Protein AF-D7UUA1-F1 (afdb_monomer_lite)

pLDDT: mean 90.61, std 6.84, range [54.59, 96.12]

Radius of gyration: 13.91 Å; chains: 1; bounding box: 34×21×41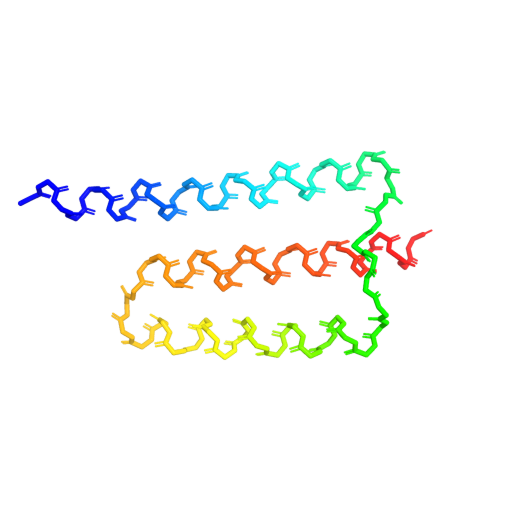 Å

Sequence (81 aa):
MKSKIIWRIAAVIIVIIAIIVAVNMMITKTPLEYSLPWHWVFIGCFVVTLLVNIRGRHLVGLSIGLGGLFLLVTSLVIRAL

Structure (mmCIF, N/CA/C/O backbone):
data_AF-D7UUA1-F1
#
_entry.id   AF-D7UUA1-F1
#
loop_
_atom_site.group_PDB
_atom_site.id
_atom_site.type_symbol
_atom_site.label_atom_id
_atom_site.label_alt_id
_atom_site.label_comp_id
_atom_site.label_asym_id
_atom_site.label_entity_id
_atom_site.label_seq_id
_atom_site.pdbx_PDB_ins_code
_atom_site.Cartn_x
_atom_site.Cartn_y
_atom_site.Cartn_z
_atom_site.occupancy
_atom_site.B_iso_or_equiv
_atom_site.auth_seq_id
_atom_site.auth_comp_id
_atom_site.auth_asym_id
_atom_site.auth_atom_id
_atom_site.pdbx_PDB_model_num
ATOM 1 N N . MET A 1 1 ? -13.968 7.781 25.650 1.00 54.59 1 MET A N 1
ATOM 2 C CA . MET A 1 1 ? -13.500 8.749 24.622 1.00 54.59 1 MET A CA 1
ATOM 3 C C . MET A 1 1 ? -12.065 8.513 24.145 1.00 54.59 1 MET A C 1
ATOM 5 O O . MET A 1 1 ? -11.868 8.510 22.937 1.00 54.59 1 MET A O 1
ATOM 9 N N . LYS A 1 2 ? -11.086 8.253 25.030 1.00 60.56 2 LYS A N 1
ATOM 10 C CA . LYS A 1 2 ? -9.663 8.057 24.661 1.00 60.56 2 LYS A CA 1
ATOM 11 C C . LYS A 1 2 ? -9.417 6.965 23.597 1.00 60.56 2 LYS A C 1
ATOM 13 O O . LYS A 1 2 ? -8.660 7.192 22.663 1.00 60.56 2 LYS A O 1
ATOM 18 N N . SER A 1 3 ? -10.132 5.837 23.663 1.00 68.50 3 SER A N 1
ATOM 19 C CA . SER A 1 3 ? -9.982 4.725 22.701 1.00 68.50 3 SER A CA 1
ATOM 20 C C . SER A 1 3 ? -10.268 5.121 21.239 1.00 68.50 3 SER A C 1
ATOM 22 O O . SER A 1 3 ? -9.493 4.780 20.354 1.00 68.50 3 SER A O 1
ATOM 24 N N . LYS A 1 4 ? -11.309 5.923 20.963 1.00 76.31 4 LYS A N 1
ATOM 25 C CA . LYS A 1 4 ? -11.635 6.353 19.585 1.00 76.31 4 LYS A CA 1
ATOM 26 C C . LYS A 1 4 ? -10.562 7.268 18.979 1.00 76.31 4 LYS A C 1
ATOM 28 O O . LYS A 1 4 ? -10.371 7.250 17.768 1.00 76.31 4 LYS A O 1
ATOM 33 N N . ILE A 1 5 ? -9.877 8.057 19.808 1.00 85.62 5 ILE A N 1
ATOM 34 C CA . ILE A 1 5 ? -8.773 8.928 19.380 1.00 85.62 5 ILE A CA 1
ATOM 35 C C . ILE A 1 5 ? -7.545 8.087 19.024 1.00 85.62 5 ILE A C 1
ATOM 37 O O . ILE A 1 5 ? -6.965 8.302 17.967 1.00 85.62 5 ILE A O 1
ATOM 41 N N . ILE A 1 6 ? -7.213 7.080 19.838 1.00 86.38 6 ILE A N 1
ATOM 42 C CA . ILE A 1 6 ? -6.086 6.167 19.581 1.00 86.38 6 ILE A CA 1
ATOM 43 C C . ILE A 1 6 ? -6.238 5.482 18.215 1.00 86.38 6 ILE A C 1
ATOM 45 O O . ILE A 1 6 ? -5.307 5.489 17.415 1.00 86.38 6 ILE A O 1
ATOM 49 N N . TRP A 1 7 ? -7.433 4.977 17.893 1.00 86.19 7 TRP A N 1
ATOM 50 C CA . TRP A 1 7 ? -7.685 4.342 16.595 1.00 86.19 7 TRP A CA 1
ATOM 51 C C . TRP A 1 7 ? -7.587 5.306 15.407 1.00 86.19 7 TRP A C 1
ATOM 53 O O . TRP A 1 7 ? -7.132 4.918 14.335 1.00 86.19 7 TRP A O 1
ATOM 63 N N . ARG A 1 8 ? -7.983 6.573 15.585 1.00 86.88 8 ARG A N 1
ATOM 64 C CA . ARG A 1 8 ? -7.813 7.607 14.552 1.00 86.88 8 ARG A CA 1
ATOM 65 C C . ARG A 1 8 ? -6.342 7.952 14.340 1.00 86.88 8 ARG A C 1
ATOM 67 O O . ARG A 1 8 ? -5.920 8.074 13.198 1.00 86.88 8 ARG A O 1
ATOM 74 N N . ILE A 1 9 ? -5.569 8.063 15.418 1.00 90.06 9 ILE A N 1
ATOM 75 C CA . ILE A 1 9 ? -4.123 8.298 15.344 1.00 90.06 9 ILE A CA 1
ATOM 76 C C . ILE A 1 9 ? -3.443 7.139 14.610 1.00 90.06 9 ILE A C 1
ATOM 78 O O . ILE A 1 9 ? -2.679 7.380 13.683 1.00 90.06 9 ILE A O 1
ATOM 82 N N . ALA A 1 10 ? -3.781 5.891 14.946 1.00 88.81 10 ALA A N 1
ATOM 83 C CA . ALA A 1 10 ? -3.248 4.718 14.255 1.00 88.81 10 ALA A CA 1
ATOM 84 C C . ALA A 1 10 ? -3.547 4.748 12.745 1.00 88.81 10 ALA A C 1
ATOM 86 O O . ALA A 1 10 ? -2.649 4.550 11.932 1.00 88.81 10 ALA A O 1
ATOM 87 N N . ALA A 1 11 ? -4.789 5.064 12.365 1.00 89.88 11 ALA A N 1
ATOM 88 C CA . ALA A 1 11 ? -5.198 5.200 10.967 1.00 89.88 11 ALA A CA 1
ATOM 89 C C . ALA A 1 11 ? -4.392 6.277 10.213 1.00 89.88 11 ALA A C 1
ATOM 91 O O . ALA A 1 11 ? -3.965 6.051 9.082 1.00 89.88 11 ALA A O 1
ATOM 92 N N . VAL A 1 12 ? -4.145 7.427 10.848 1.00 91.12 12 VAL A N 1
ATOM 93 C CA . VAL A 1 12 ? -3.331 8.514 10.279 1.00 91.12 12 VAL A CA 1
ATOM 94 C C . VAL A 1 12 ? -1.869 8.092 10.124 1.00 91.12 12 VAL A C 1
ATOM 96 O O . VAL A 1 12 ? -1.286 8.317 9.068 1.00 91.12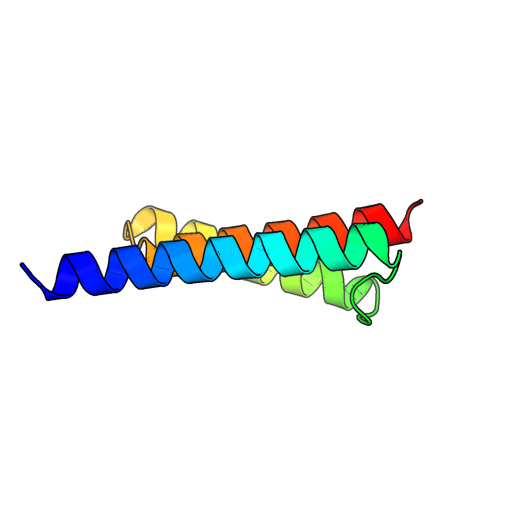 12 VAL A O 1
ATOM 99 N N . ILE A 1 13 ? -1.290 7.431 11.130 1.00 93.19 13 ILE A N 1
ATOM 100 C CA . ILE A 1 13 ? 0.097 6.946 11.082 1.00 93.19 13 ILE A CA 1
ATOM 101 C C . ILE A 1 13 ? 0.295 5.974 9.914 1.00 93.19 13 ILE A C 1
ATOM 103 O O . ILE A 1 13 ? 1.267 6.106 9.175 1.00 93.19 13 ILE A O 1
ATOM 107 N N . ILE A 1 14 ? -0.642 5.045 9.697 1.00 92.62 14 ILE A N 1
ATOM 108 C CA . ILE A 1 14 ? -0.581 4.085 8.581 1.00 92.62 14 ILE A CA 1
ATOM 109 C C . ILE A 1 14 ? -0.524 4.812 7.231 1.00 92.62 14 ILE A C 1
ATOM 111 O O . ILE A 1 14 ? 0.294 4.470 6.378 1.00 92.62 14 ILE A O 1
ATOM 115 N N . VAL A 1 15 ? -1.357 5.840 7.048 1.00 92.62 15 VAL A N 1
ATOM 116 C CA . VAL A 1 15 ? -1.387 6.638 5.813 1.00 92.62 15 VAL A CA 1
ATOM 117 C C . VAL A 1 15 ? -0.080 7.411 5.628 1.00 92.62 15 VAL A C 1
ATOM 119 O O . VAL A 1 15 ? 0.476 7.408 4.534 1.00 92.62 15 VAL A O 1
ATOM 122 N N . ILE A 1 16 ? 0.443 8.031 6.690 1.00 94.06 16 ILE A N 1
ATOM 123 C CA . ILE A 1 16 ? 1.713 8.770 6.641 1.00 94.06 16 ILE A CA 1
ATOM 124 C C . ILE A 1 16 ? 2.864 7.841 6.240 1.00 94.06 16 ILE A C 1
ATOM 126 O O . ILE A 1 16 ? 3.641 8.188 5.355 1.00 94.06 16 ILE A O 1
ATOM 130 N N . ILE A 1 17 ? 2.951 6.649 6.836 1.00 95.19 17 ILE A N 1
ATOM 131 C CA . ILE A 1 17 ? 3.977 5.657 6.487 1.00 95.19 17 ILE A CA 1
ATOM 132 C C . ILE A 1 17 ? 3.858 5.264 5.012 1.00 95.19 17 ILE A C 1
ATOM 134 O O . ILE A 1 17 ? 4.863 5.259 4.304 1.00 95.19 17 ILE A O 1
ATOM 138 N N . ALA A 1 18 ? 2.644 4.990 4.526 1.00 93.75 18 ALA A N 1
ATOM 139 C CA . ALA A 1 18 ? 2.427 4.646 3.123 1.00 93.75 18 ALA A CA 1
ATOM 140 C C . ALA A 1 18 ? 2.882 5.768 2.173 1.00 93.75 18 ALA A C 1
ATOM 142 O O . ALA A 1 18 ? 3.527 5.492 1.165 1.00 93.75 18 ALA A O 1
ATOM 143 N N . ILE A 1 19 ? 2.611 7.033 2.509 1.00 94.62 19 ILE A N 1
ATOM 144 C CA . ILE A 1 19 ? 3.067 8.184 1.716 1.00 94.62 19 ILE A CA 1
ATOM 145 C C . ILE A 1 19 ? 4.595 8.277 1.716 1.00 94.62 19 ILE A C 1
ATOM 147 O O . ILE A 1 19 ? 5.187 8.421 0.651 1.00 94.62 19 ILE A O 1
ATOM 151 N N . ILE A 1 20 ? 5.241 8.168 2.880 1.00 96.12 20 ILE A N 1
ATOM 152 C CA . ILE A 1 20 ? 6.706 8.245 2.991 1.00 96.12 20 ILE A CA 1
ATOM 153 C C . ILE A 1 20 ? 7.365 7.154 2.144 1.00 96.12 20 ILE A C 1
ATOM 155 O O . ILE A 1 20 ? 8.291 7.436 1.386 1.00 96.12 20 ILE A O 1
ATOM 159 N N . VAL A 1 21 ? 6.865 5.921 2.237 1.00 94.75 21 VAL A N 1
ATOM 160 C CA . VAL A 1 21 ? 7.387 4.795 1.457 1.00 94.75 21 VAL A CA 1
ATOM 161 C C . VAL A 1 21 ? 7.176 5.030 -0.040 1.00 94.75 21 VAL A C 1
ATOM 163 O O . VAL A 1 21 ? 8.125 4.883 -0.804 1.00 94.75 21 VAL A O 1
ATOM 166 N N . ALA A 1 22 ? 5.986 5.466 -0.464 1.00 93.38 22 ALA A N 1
ATOM 167 C CA . ALA A 1 22 ? 5.704 5.768 -1.868 1.00 93.38 22 ALA A CA 1
ATOM 168 C C . ALA A 1 22 ? 6.618 6.870 -2.428 1.00 93.38 22 ALA A C 1
ATOM 170 O O . ALA A 1 22 ? 7.166 6.727 -3.519 1.00 93.38 22 ALA A O 1
ATOM 171 N N . VAL A 1 23 ? 6.815 7.956 -1.674 1.00 94.56 23 VAL A N 1
ATOM 172 C CA . VAL A 1 23 ? 7.713 9.053 -2.060 1.00 94.56 23 VAL A CA 1
ATOM 173 C C . VAL A 1 23 ? 9.147 8.548 -2.180 1.00 94.56 23 VAL A C 1
ATOM 175 O O . VAL A 1 23 ? 9.803 8.834 -3.179 1.00 94.56 23 VAL A O 1
ATOM 178 N N . ASN A 1 24 ? 9.618 7.753 -1.215 1.00 95.62 24 ASN A N 1
ATOM 179 C CA . ASN A 1 24 ? 10.956 7.177 -1.269 1.00 95.62 24 ASN A CA 1
ATOM 180 C C . ASN A 1 24 ? 11.135 6.303 -2.520 1.00 95.62 24 ASN A C 1
ATOM 182 O O . ASN A 1 24 ? 12.074 6.525 -3.273 1.00 95.62 24 ASN A O 1
ATOM 186 N N . MET A 1 25 ? 10.183 5.405 -2.805 1.00 94.44 25 MET A N 1
ATOM 187 C CA . MET A 1 25 ? 10.197 4.563 -4.010 1.00 94.44 25 MET A CA 1
ATOM 188 C C . MET A 1 25 ? 10.249 5.390 -5.304 1.00 94.44 25 MET A C 1
ATOM 190 O O . MET A 1 25 ? 10.956 5.031 -6.244 1.00 94.44 25 MET A O 1
ATOM 194 N N . MET A 1 26 ? 9.521 6.510 -5.361 1.00 93.19 26 MET A N 1
ATOM 195 C CA . MET A 1 26 ? 9.518 7.407 -6.523 1.00 93.19 26 MET A CA 1
ATOM 196 C C . MET A 1 26 ? 10.857 8.130 -6.718 1.00 93.19 26 MET A C 1
ATOM 198 O O . MET A 1 26 ? 11.264 8.338 -7.863 1.00 93.19 26 MET A O 1
ATOM 202 N N . ILE A 1 27 ? 11.531 8.504 -5.623 1.00 94.88 27 ILE A N 1
ATOM 203 C CA . ILE A 1 27 ? 12.850 9.156 -5.639 1.00 94.88 27 ILE A CA 1
ATOM 204 C C . ILE A 1 27 ? 13.936 8.158 -6.043 1.00 94.88 27 ILE A C 1
ATOM 206 O O . ILE A 1 27 ? 14.732 8.445 -6.933 1.00 94.88 27 ILE A O 1
ATOM 210 N N . THR A 1 28 ? 13.959 6.980 -5.419 1.00 94.94 28 THR A N 1
ATOM 211 C CA . THR A 1 28 ? 14.976 5.947 -5.667 1.00 94.94 28 THR A CA 1
ATOM 212 C C . THR A 1 28 ? 14.731 5.165 -6.951 1.00 94.94 28 THR A C 1
ATOM 214 O O . THR A 1 28 ? 15.608 4.419 -7.377 1.00 94.94 28 THR A O 1
ATOM 217 N N . LYS A 1 29 ? 13.547 5.309 -7.566 1.00 90.69 29 LYS A N 1
ATOM 218 C CA . LYS A 1 29 ? 13.088 4.508 -8.713 1.00 90.69 29 LYS A CA 1
ATOM 219 C C . LYS A 1 29 ? 13.125 3.003 -8.435 1.00 90.69 29 LYS A C 1
ATOM 221 O O . LYS A 1 29 ? 13.253 2.198 -9.351 1.00 90.69 29 LYS A O 1
ATOM 226 N N . THR A 1 30 ? 12.980 2.616 -7.168 1.00 92.56 30 THR A N 1
ATOM 227 C CA . THR A 1 30 ? 12.95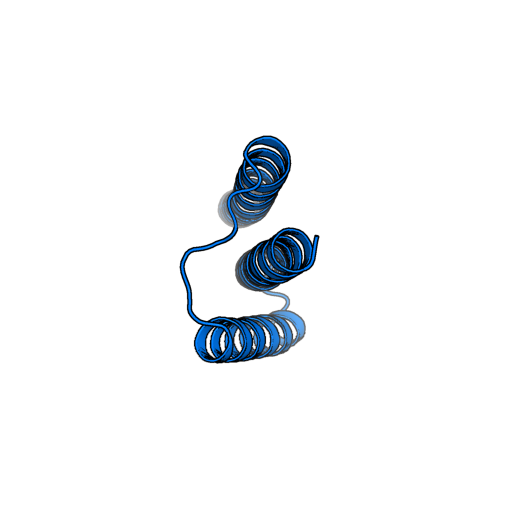5 1.211 -6.753 1.00 92.56 30 THR A CA 1
ATOM 228 C C . THR A 1 30 ? 11.514 0.792 -6.461 1.00 92.56 30 THR A C 1
ATOM 230 O O . THR A 1 30 ? 10.955 1.225 -5.445 1.00 92.56 30 THR A O 1
ATOM 233 N N . PRO A 1 31 ? 10.884 -0.025 -7.323 1.00 92.44 31 PRO A N 1
ATOM 234 C CA . PRO A 1 31 ? 9.573 -0.593 -7.036 1.00 92.44 31 PRO A CA 1
ATOM 235 C C . PRO A 1 31 ? 9.670 -1.660 -5.933 1.00 92.44 31 PRO A C 1
ATOM 237 O O . PRO A 1 31 ? 10.759 -2.063 -5.525 1.00 92.44 31 PRO A O 1
ATOM 240 N N . LEU A 1 32 ? 8.524 -2.153 -5.460 1.00 91.25 32 LEU A N 1
ATOM 241 C CA . LEU A 1 32 ? 8.482 -3.311 -4.569 1.00 91.25 32 LEU A CA 1
ATOM 242 C C . LEU A 1 32 ? 8.976 -4.559 -5.316 1.00 91.25 32 LEU A C 1
ATOM 244 O O . LEU A 1 32 ? 8.565 -4.823 -6.448 1.00 91.25 32 LEU A O 1
ATOM 248 N N . GLU A 1 33 ? 9.803 -5.368 -4.658 1.00 90.44 33 GLU A N 1
ATOM 249 C CA . GLU A 1 33 ? 10.444 -6.561 -5.232 1.00 90.44 33 GLU A CA 1
ATOM 250 C C . GLU A 1 33 ? 9.515 -7.789 -5.304 1.00 90.44 33 GLU A C 1
ATOM 252 O O . GLU A 1 33 ? 9.908 -8.920 -5.031 1.00 90.44 33 GLU A O 1
ATOM 257 N N . TYR A 1 34 ? 8.254 -7.593 -5.682 1.00 87.25 34 TYR A N 1
ATOM 258 C CA . TYR A 1 34 ? 7.347 -8.705 -5.961 1.00 87.25 34 TYR A CA 1
ATOM 259 C C . TYR A 1 34 ? 7.260 -8.967 -7.465 1.00 87.25 34 TYR A C 1
ATOM 261 O O . TYR A 1 34 ? 7.274 -8.049 -8.288 1.00 87.25 34 TYR A O 1
ATOM 269 N N . SER A 1 35 ? 7.087 -10.234 -7.846 1.00 92.00 35 SER A N 1
ATOM 270 C CA . SER A 1 35 ? 6.733 -10.573 -9.230 1.00 92.00 35 SER A CA 1
ATOM 271 C C . SER A 1 35 ? 5.404 -9.915 -9.639 1.00 92.00 35 SER A C 1
ATOM 273 O O . SER A 1 35 ? 4.565 -9.603 -8.786 1.00 92.00 35 SER A O 1
ATOM 275 N N . LEU A 1 36 ? 5.187 -9.731 -10.944 1.00 89.75 36 LEU A N 1
ATOM 276 C CA . LEU A 1 36 ? 3.967 -9.104 -11.461 1.00 89.75 36 LEU A CA 1
ATOM 277 C C . LEU A 1 36 ? 2.679 -9.845 -11.029 1.00 89.75 36 LEU A C 1
ATOM 279 O O . LEU A 1 36 ? 1.760 -9.170 -10.569 1.00 89.75 36 LEU A O 1
ATOM 283 N N . PRO A 1 37 ? 2.590 -11.194 -11.076 1.00 93.50 37 PRO A N 1
ATOM 284 C CA . PRO A 1 37 ? 1.402 -11.903 -10.588 1.00 93.50 37 PRO A CA 1
ATOM 285 C C . PRO A 1 37 ? 1.122 -11.648 -9.102 1.00 93.50 37 PRO A C 1
ATOM 287 O O . PRO A 1 37 ? -0.016 -11.380 -8.722 1.00 93.50 37 PRO A O 1
ATOM 290 N N . TRP A 1 38 ? 2.165 -11.660 -8.267 1.00 92.12 38 TRP A N 1
ATOM 291 C CA . TRP A 1 38 ? 2.029 -11.413 -6.829 1.00 92.12 38 TRP A CA 1
ATOM 292 C C . TRP A 1 38 ? 1.556 -9.987 -6.514 1.00 92.12 38 TRP A C 1
ATOM 294 O O . TRP A 1 38 ? 0.744 -9.816 -5.607 1.00 92.12 38 TRP A O 1
ATOM 304 N N . HIS A 1 39 ? 1.962 -8.977 -7.294 1.00 91.94 39 HIS A N 1
ATOM 305 C CA . HIS A 1 39 ? 1.417 -7.617 -7.162 1.00 91.94 39 HIS A CA 1
ATOM 306 C C . HIS A 1 39 ? -0.108 -7.595 -7.323 1.00 91.94 39 HIS A C 1
ATOM 308 O O . HIS A 1 39 ? -0.803 -7.008 -6.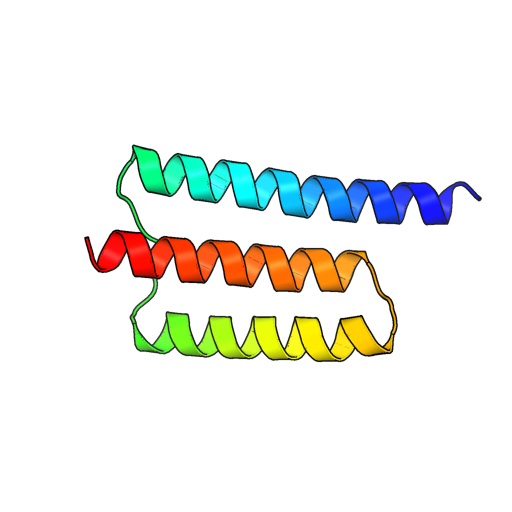494 1.00 91.94 39 HIS A O 1
ATOM 314 N N . TRP A 1 40 ? -0.637 -8.262 -8.351 1.00 91.56 40 TRP A N 1
ATOM 315 C CA . TRP A 1 40 ? -2.080 -8.316 -8.601 1.00 91.56 40 TRP A CA 1
ATOM 316 C C . TRP A 1 40 ? -2.842 -9.074 -7.514 1.00 91.56 40 TRP A C 1
ATOM 318 O O . TRP A 1 40 ? -3.920 -8.636 -7.110 1.00 91.56 40 TRP A O 1
ATOM 328 N N . VAL A 1 41 ? -2.264 -10.159 -6.986 1.00 95.44 41 VAL A N 1
ATOM 329 C CA . VAL A 1 41 ? -2.832 -10.885 -5.839 1.00 95.44 41 VAL A CA 1
ATOM 330 C C . VAL A 1 41 ? -2.953 -9.958 -4.628 1.00 95.44 41 VAL A C 1
ATOM 332 O O . VAL A 1 41 ? -4.026 -9.866 -4.030 1.00 95.44 41 VAL A O 1
ATOM 335 N N . PHE A 1 42 ? -1.898 -9.210 -4.294 1.00 94.69 42 PHE A N 1
ATOM 336 C CA . PHE A 1 42 ? -1.946 -8.278 -3.168 1.00 94.69 42 PHE A CA 1
ATOM 337 C C . PHE A 1 42 ? -2.927 -7.125 -3.393 1.00 94.69 42 PHE A C 1
ATOM 339 O O . PHE A 1 42 ? -3.649 -6.768 -2.462 1.00 94.69 42 PHE A O 1
ATOM 346 N N . ILE A 1 43 ? -3.021 -6.588 -4.615 1.00 94.38 43 ILE A N 1
ATOM 347 C CA . ILE A 1 43 ? -4.034 -5.579 -4.962 1.00 94.38 43 ILE A CA 1
ATOM 348 C C . ILE A 1 43 ? -5.429 -6.134 -4.665 1.00 94.38 43 ILE A C 1
ATOM 350 O O . ILE A 1 43 ? -6.200 -5.487 -3.957 1.00 94.38 43 ILE A O 1
ATOM 354 N N . GLY A 1 44 ? -5.731 -7.355 -5.115 1.00 94.12 44 GLY A N 1
ATOM 355 C CA . GLY A 1 44 ? -6.994 -8.029 -4.812 1.00 94.12 44 GLY A CA 1
ATOM 356 C C . GLY A 1 44 ? -7.269 -8.128 -3.307 1.00 94.12 44 GLY A C 1
ATOM 357 O O . GLY A 1 44 ? -8.345 -7.741 -2.848 1.00 94.12 44 GLY A O 1
ATOM 358 N N . CYS A 1 45 ? -6.280 -8.557 -2.517 1.00 95.69 45 CYS A N 1
ATOM 359 C CA . CYS A 1 45 ? -6.397 -8.648 -1.058 1.00 95.69 45 CYS A CA 1
ATOM 360 C C . CYS A 1 45 ? -6.704 -7.295 -0.400 1.00 95.69 45 CYS A C 1
ATOM 362 O O . CYS A 1 45 ? -7.566 -7.213 0.483 1.00 95.69 45 CYS A O 1
ATOM 364 N N . PHE A 1 46 ? -6.038 -6.217 -0.823 1.00 95.44 46 PHE A N 1
ATOM 365 C CA . PHE A 1 46 ? -6.295 -4.891 -0.267 1.00 95.44 46 PHE A CA 1
ATOM 366 C C . PHE A 1 46 ? -7.632 -4.302 -0.731 1.00 95.44 46 PHE A C 1
ATOM 368 O O . PHE A 1 46 ? -8.294 -3.648 0.075 1.00 95.44 46 PHE A O 1
ATOM 375 N N . VAL A 1 47 ? -8.092 -4.587 -1.958 1.00 95.00 47 VAL A N 1
ATOM 376 C CA . VAL A 1 47 ? -9.458 -4.241 -2.399 1.00 95.00 47 VAL A CA 1
ATOM 377 C C . VAL A 1 47 ? -10.495 -4.935 -1.517 1.00 95.00 47 VAL A C 1
ATOM 379 O O . VAL A 1 47 ? -11.397 -4.276 -1.005 1.00 95.00 47 VAL A O 1
ATOM 382 N N . VAL A 1 48 ? -10.359 -6.242 -1.273 1.00 94.38 48 VAL A N 1
ATOM 383 C CA . VAL A 1 48 ? -11.285 -6.979 -0.394 1.00 94.38 48 VAL A CA 1
ATOM 384 C C . VAL A 1 48 ? -11.249 -6.412 1.025 1.00 94.38 48 VAL A C 1
ATOM 386 O O . VAL A 1 48 ? -12.299 -6.156 1.616 1.00 94.38 48 VAL A O 1
ATOM 389 N N . THR A 1 49 ? -10.052 -6.135 1.550 1.00 92.88 49 THR A N 1
ATOM 390 C CA . THR A 1 49 ? -9.875 -5.497 2.861 1.00 92.88 49 THR A CA 1
ATOM 391 C C . THR A 1 49 ? -10.603 -4.156 2.918 1.00 92.88 49 THR A C 1
ATOM 393 O O . THR A 1 49 ? -11.309 -3.879 3.889 1.00 92.88 49 THR A O 1
ATOM 396 N N . LEU A 1 50 ? -10.492 -3.341 1.868 1.00 93.31 50 LEU A N 1
ATOM 397 C CA . LEU A 1 50 ? -11.181 -2.063 1.773 1.00 93.31 50 LEU A CA 1
ATOM 398 C C . LEU A 1 50 ? -12.701 -2.254 1.811 1.00 93.31 50 LEU A C 1
ATOM 400 O O . LEU A 1 50 ? -13.370 -1.655 2.649 1.00 93.31 50 LEU A O 1
ATOM 404 N N . LEU A 1 51 ? -13.244 -3.128 0.960 1.00 93.00 51 LEU A N 1
ATOM 405 C CA . LEU A 1 51 ? -14.685 -3.368 0.850 1.00 93.00 51 LEU A CA 1
ATOM 406 C C . LEU A 1 51 ? -15.298 -3.867 2.167 1.00 93.00 51 LEU A C 1
ATOM 408 O O . LEU A 1 51 ? -16.341 -3.365 2.597 1.00 93.00 51 LEU A O 1
ATOM 412 N N . VAL A 1 52 ? -14.630 -4.803 2.848 1.00 93.31 52 VAL A N 1
ATOM 413 C CA . VAL A 1 52 ? -15.077 -5.327 4.150 1.00 93.31 52 VAL A CA 1
ATOM 414 C C . VAL A 1 52 ? -15.098 -4.219 5.206 1.00 93.31 52 VAL A C 1
ATOM 416 O O . VAL A 1 52 ? -16.073 -4.072 5.948 1.00 93.31 52 VAL A O 1
ATOM 419 N N . ASN A 1 53 ? -14.053 -3.389 5.251 1.00 92.44 53 ASN A N 1
ATOM 420 C CA . ASN A 1 53 ? -13.926 -2.340 6.261 1.00 92.44 53 ASN A CA 1
ATOM 421 C C . ASN A 1 53 ? -14.769 -1.088 5.961 1.00 92.44 53 ASN A C 1
ATOM 423 O O . ASN A 1 53 ? -15.142 -0.386 6.904 1.00 92.44 53 ASN A O 1
ATOM 427 N N . ILE A 1 54 ? -15.145 -0.842 4.697 1.00 90.75 54 ILE A N 1
ATOM 428 C CA . ILE A 1 54 ? -16.127 0.189 4.310 1.00 90.75 54 ILE A CA 1
ATOM 429 C C . ILE A 1 54 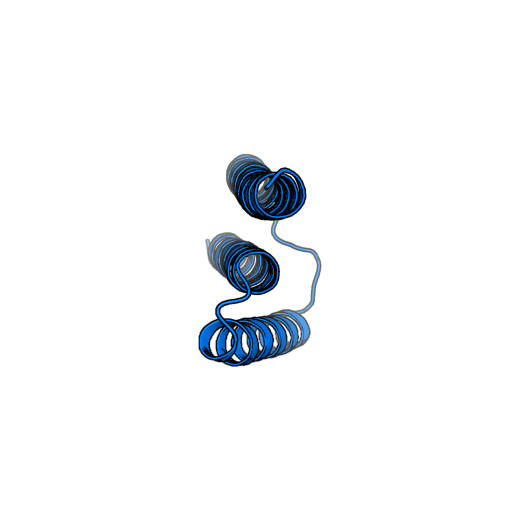? -17.465 -0.101 4.986 1.00 90.75 54 ILE A C 1
ATOM 431 O O . ILE A 1 54 ? -18.031 0.779 5.639 1.00 90.75 54 ILE A O 1
ATOM 435 N N . ARG A 1 55 ? -17.950 -1.346 4.886 1.00 84.25 55 ARG A N 1
ATOM 436 C CA . ARG A 1 55 ? -19.253 -1.739 5.441 1.00 84.25 55 ARG A CA 1
ATOM 437 C C . ARG A 1 55 ? -19.298 -1.594 6.962 1.00 84.25 55 ARG A C 1
ATOM 439 O O . ARG A 1 55 ? -20.295 -1.119 7.499 1.00 84.25 55 ARG A O 1
ATOM 446 N N . GLY A 1 56 ? -18.211 -1.954 7.645 1.00 82.75 56 GLY A N 1
ATOM 447 C CA . GLY A 1 56 ? -18.085 -1.824 9.100 1.00 82.75 56 GLY A CA 1
ATOM 448 C C . GLY A 1 56 ? -17.670 -0.433 9.595 1.00 82.75 56 GLY A C 1
ATOM 449 O O . GLY A 1 56 ? -17.557 -0.234 10.801 1.00 82.75 56 GLY A O 1
ATOM 450 N N . ARG A 1 57 ? -17.415 0.533 8.694 1.00 84.88 57 ARG A N 1
ATOM 451 C CA . ARG A 1 57 ? -16.844 1.859 9.012 1.00 84.88 57 ARG A CA 1
ATOM 452 C C . ARG A 1 57 ? -15.584 1.778 9.896 1.00 84.88 57 ARG A C 1
ATOM 454 O O . ARG A 1 57 ? -15.331 2.654 10.728 1.00 84.88 57 ARG A O 1
ATOM 461 N N . HIS A 1 58 ? -14.779 0.731 9.711 1.00 87.69 58 HIS A N 1
ATOM 462 C CA . HIS A 1 58 ? -13.547 0.506 10.465 1.00 87.69 58 HIS A CA 1
ATOM 463 C C . HIS A 1 58 ? -12.404 1.332 9.870 1.00 87.69 58 HIS A C 1
ATOM 465 O O . HIS A 1 58 ? -11.714 0.902 8.950 1.00 87.69 58 HIS A O 1
ATOM 471 N N . LEU A 1 59 ? -12.190 2.527 10.429 1.00 85.62 59 LEU A N 1
ATOM 472 C CA . LEU A 1 59 ? -11.201 3.500 9.942 1.00 85.62 59 LEU A CA 1
ATOM 473 C C . LEU A 1 59 ? -9.788 2.924 9.778 1.00 85.62 59 LEU A C 1
ATOM 475 O O . LEU A 1 59 ? -9.132 3.202 8.785 1.00 85.62 59 LEU A O 1
ATOM 479 N N . VAL A 1 60 ? -9.330 2.099 10.721 1.00 88.69 60 VAL A N 1
ATOM 480 C CA . VAL A 1 60 ? -7.985 1.505 10.655 1.00 88.69 60 VAL A CA 1
ATOM 481 C C . VAL A 1 60 ? -7.869 0.538 9.481 1.00 88.69 60 VAL A C 1
ATOM 483 O O . VAL A 1 60 ? -6.917 0.622 8.713 1.00 88.69 60 VAL A O 1
ATOM 486 N N . GLY A 1 61 ? -8.856 -0.341 9.296 1.00 88.00 61 GLY A N 1
ATOM 487 C CA . GLY A 1 61 ? -8.859 -1.280 8.175 1.00 88.00 61 GLY A CA 1
ATOM 488 C C . GLY A 1 61 ? -8.978 -0.578 6.821 1.00 88.00 61 GLY A C 1
ATOM 489 O O . GLY A 1 61 ? -8.345 -1.002 5.858 1.00 88.00 61 GLY A O 1
ATOM 490 N N . LEU A 1 62 ? -9.705 0.544 6.759 1.00 92.06 62 LEU A N 1
ATOM 491 C CA . LEU A 1 62 ? -9.737 1.409 5.576 1.00 92.06 62 LEU A CA 1
ATOM 492 C C . LEU A 1 62 ? -8.364 2.002 5.262 1.00 92.06 62 LEU A C 1
ATOM 494 O O . LEU A 1 62 ? -7.933 1.951 4.114 1.00 92.06 62 LEU A O 1
ATOM 498 N N . SER A 1 63 ? -7.663 2.523 6.270 1.00 91.69 63 SER A N 1
ATOM 499 C CA . SER A 1 63 ? -6.312 3.065 6.102 1.00 91.69 63 SER A CA 1
ATOM 500 C C . SER A 1 63 ? -5.308 2.009 5.646 1.00 91.69 63 SER A C 1
ATOM 502 O O . SER A 1 63 ? -4.484 2.302 4.786 1.00 91.69 63 SER A O 1
ATOM 504 N N . ILE A 1 64 ? -5.396 0.780 6.167 1.00 92.56 64 ILE A N 1
ATOM 505 C CA . ILE A 1 64 ? -4.556 -0.343 5.719 1.00 92.56 64 ILE A CA 1
ATOM 506 C C . ILE A 1 64 ? -4.860 -0.686 4.257 1.00 92.56 64 ILE A C 1
ATOM 508 O O . ILE A 1 64 ? -3.940 -0.783 3.449 1.00 92.56 64 ILE A O 1
ATOM 512 N N . GLY A 1 65 ? -6.145 -0.826 3.909 1.00 92.56 65 GLY A N 1
ATOM 513 C CA . GLY A 1 65 ? -6.593 -1.115 2.545 1.00 92.56 65 GLY A CA 1
ATOM 514 C C . GLY A 1 65 ? -6.117 -0.070 1.536 1.00 92.56 65 GLY A C 1
ATOM 515 O O . GLY A 1 65 ? -5.480 -0.409 0.542 1.00 92.56 65 GLY A O 1
ATOM 516 N N . LEU A 1 66 ? -6.378 1.210 1.816 1.00 93.75 66 LEU A N 1
ATOM 517 C CA . LEU A 1 66 ? -5.970 2.319 0.951 1.00 93.75 66 LEU A CA 1
ATOM 518 C C . LEU A 1 66 ? -4.451 2.464 0.871 1.00 93.75 66 LEU A C 1
ATOM 520 O O . LEU A 1 66 ? -3.925 2.646 -0.222 1.00 93.75 66 LEU A O 1
ATOM 524 N N . GLY A 1 67 ? -3.747 2.369 2.001 1.00 93.94 67 GLY A N 1
ATOM 525 C CA . GLY A 1 67 ? -2.290 2.488 2.039 1.00 93.94 67 GLY A CA 1
ATOM 526 C C . GLY A 1 67 ? -1.604 1.383 1.237 1.00 93.94 67 GLY A C 1
ATOM 527 O O . GLY A 1 67 ? -0.734 1.667 0.418 1.00 93.94 67 GLY A O 1
ATOM 528 N N . GLY A 1 68 ? -2.043 0.134 1.408 1.00 92.81 68 GLY A N 1
ATOM 529 C CA . GLY A 1 68 ? -1.527 -1.002 0.644 1.00 92.81 68 GLY A CA 1
ATOM 530 C C . GLY A 1 68 ? -1.790 -0.878 -0.858 1.00 92.81 68 GLY A C 1
ATOM 531 O O . GLY A 1 68 ? -0.874 -1.074 -1.657 1.00 92.81 68 GLY A O 1
ATOM 532 N N . LEU A 1 69 ? -3.008 -0.479 -1.251 1.00 95.31 69 LEU A N 1
ATOM 533 C CA . LEU A 1 69 ? -3.335 -0.219 -2.659 1.00 95.31 69 LEU A CA 1
ATOM 534 C C . LEU A 1 69 ? -2.467 0.885 -3.249 1.00 95.31 69 LEU A C 1
ATOM 536 O O . LEU A 1 69 ? -1.909 0.712 -4.329 1.00 95.31 69 LEU A O 1
ATOM 540 N N . PHE A 1 70 ? -2.327 2.000 -2.536 1.00 95.31 70 PHE A N 1
ATOM 541 C CA . PHE A 1 70 ? -1.528 3.131 -2.984 1.00 95.31 70 PHE A CA 1
ATOM 542 C C . PHE A 1 70 ? -0.068 2.735 -3.230 1.00 95.31 70 PHE A C 1
ATOM 544 O O . PHE A 1 70 ? 0.492 3.071 -4.274 1.00 95.31 70 PHE A O 1
ATOM 551 N N . LEU A 1 71 ? 0.528 1.957 -2.322 1.00 95.38 71 LEU A N 1
ATOM 552 C CA . LEU A 1 71 ? 1.896 1.456 -2.466 1.00 95.38 71 LEU A CA 1
ATOM 553 C C . LEU A 1 71 ? 2.062 0.519 -3.664 1.00 95.38 71 LEU A C 1
ATOM 555 O O . LEU A 1 71 ? 3.008 0.670 -4.434 1.00 95.38 71 LEU A O 1
ATOM 559 N N . LEU A 1 72 ? 1.142 -0.430 -3.851 1.00 94.94 72 LEU A N 1
ATOM 560 C CA . LEU A 1 72 ? 1.213 -1.386 -4.959 1.00 94.94 72 LEU A CA 1
ATOM 561 C C . LEU A 1 72 ? 0.994 -0.714 -6.313 1.00 94.94 72 LEU A C 1
ATOM 563 O O . LEU A 1 72 ? 1.699 -1.026 -7.268 1.00 94.94 72 LEU A O 1
ATOM 567 N N . VAL A 1 73 ? 0.063 0.237 -6.395 1.00 93.25 73 VAL A N 1
ATOM 568 C CA . VAL A 1 73 ? -0.149 1.031 -7.611 1.00 93.25 73 VAL A CA 1
ATOM 569 C C . VAL A 1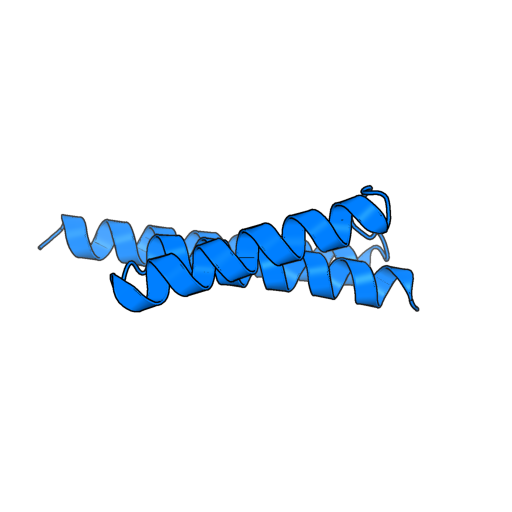 73 ? 1.080 1.886 -7.905 1.00 93.25 73 VAL A C 1
ATOM 571 O O . VAL A 1 73 ? 1.566 1.869 -9.031 1.00 93.25 73 VAL A O 1
ATOM 574 N N . THR A 1 74 ? 1.641 2.564 -6.900 1.00 93.12 74 THR A N 1
ATOM 575 C CA . THR A 1 74 ? 2.882 3.342 -7.061 1.00 93.12 74 THR A CA 1
ATOM 576 C C . THR A 1 74 ? 4.033 2.453 -7.541 1.00 93.12 74 THR A C 1
ATOM 578 O O . THR A 1 74 ? 4.741 2.816 -8.476 1.00 93.12 74 THR A O 1
ATOM 581 N N . SER A 1 75 ? 4.178 1.254 -6.968 1.00 93.94 75 SER A N 1
ATOM 582 C CA . SER A 1 75 ? 5.156 0.248 -7.404 1.00 93.94 75 SER A CA 1
ATOM 583 C C . SER A 1 75 ? 5.001 -0.111 -8.884 1.00 93.94 75 SER A C 1
ATOM 585 O O . SER A 1 75 ? 5.981 -0.116 -9.628 1.00 93.94 75 SER A O 1
ATOM 587 N N . LEU A 1 76 ? 3.768 -0.376 -9.332 1.00 93.81 76 LEU A N 1
ATOM 588 C CA . LEU A 1 76 ? 3.483 -0.709 -10.728 1.00 93.81 76 LEU A CA 1
ATOM 589 C C . LEU A 1 76 ? 3.782 0.457 -11.672 1.00 93.81 76 LEU A C 1
ATOM 591 O O . LEU A 1 76 ? 4.335 0.229 -12.743 1.00 93.81 76 LEU A O 1
ATOM 595 N N . VAL A 1 77 ? 3.457 1.689 -11.269 1.00 92.56 77 VAL A N 1
ATOM 596 C CA . VAL A 1 77 ? 3.769 2.895 -12.048 1.00 92.56 77 VAL A CA 1
ATOM 597 C C . VAL A 1 77 ? 5.277 3.051 -12.213 1.00 92.56 77 VAL A C 1
ATOM 599 O O . VAL A 1 77 ? 5.737 3.248 -13.329 1.00 92.56 77 VAL A O 1
ATOM 602 N N . ILE A 1 78 ? 6.056 2.904 -11.137 1.00 92.88 78 ILE A N 1
ATOM 603 C CA . ILE A 1 78 ? 7.523 2.983 -11.208 1.00 92.88 78 ILE A CA 1
ATOM 604 C C . ILE A 1 78 ? 8.084 1.893 -12.118 1.00 92.88 78 ILE A C 1
ATOM 606 O O . ILE A 1 78 ? 8.981 2.166 -12.898 1.00 92.88 78 ILE A O 1
ATOM 610 N N . ARG A 1 79 ? 7.551 0.669 -12.044 1.00 90.62 79 ARG A N 1
ATOM 611 C CA . ARG A 1 79 ? 8.003 -0.454 -12.879 1.00 90.62 79 ARG A CA 1
ATOM 612 C C . ARG A 1 79 ? 7.672 -0.279 -14.366 1.00 90.62 79 ARG A C 1
ATOM 614 O O . ARG A 1 79 ? 8.257 -0.974 -15.191 1.00 90.62 79 ARG A O 1
ATOM 621 N N . ALA A 1 80 ? 6.692 0.562 -14.685 1.00 87.94 80 ALA A N 1
ATOM 622 C CA . ALA A 1 80 ? 6.255 0.843 -16.049 1.00 87.94 80 ALA A CA 1
ATOM 623 C C . ALA A 1 80 ? 6.967 2.050 -16.691 1.00 87.94 80 ALA A C 1
ATOM 625 O O . ALA A 1 80 ? 6.850 2.218 -17.904 1.00 87.94 80 ALA A O 1
ATOM 626 N N . LEU A 1 81 ? 7.653 2.880 -15.895 1.00 85.69 81 LEU A N 1
ATOM 627 C CA . LEU A 1 81 ? 8.444 4.042 -16.327 1.00 85.69 81 LEU A CA 1
ATOM 628 C C . LEU A 1 81 ? 9.910 3.660 -16.550 1.00 85.69 81 LEU A C 1
ATOM 630 O O . LEU A 1 81 ? 10.510 4.254 -17.471 1.00 85.69 81 LEU A O 1
#

Organism: NCBI:txid525367

Foldseek 3Di:
DVVVVVQVVLLVVLLVVLVVLLVVCVVVLPAPPDDPVVLVVQLVVLVVLCVVCVVVVRSNSNSNSVSSNSRSVSSVVSVVD

Secondary structure (DSSP, 8-state):
-HHHHHHHHHHHHHHHHHHHHHHHHHHHT---S--HHHHHHHHHHHHHHHHHHHHTT-HHHHHHHHHHHHHHHHHHHHHH-